Protein AF-A0A2M7L1U8-F1 (afdb_monomer_lite)

Foldseek 3Di:
DPDPPDPADPVNVLVVLVCLQVVLQVVLQVVLQVVCVVVVNRVVSNVRSNVRSCVSNVSSVLVVVLCVQQDQDPVVRDGSVPDPVSVVVNVVVVVVVVVVVVVVVVVVVVVVVVVVD

pLDDT: mean 83.05, std 10.53, range [41.56, 96.06]

Radius of gyration: 19.62 Å; chains: 1; bounding box: 58×26×48 Å

Sequence (117 aa):
MEQMKEIIDERTVELIMTVVLIGGPCLGLAVGAVVGLVQKQLRKRTLQGFGLGCFGILNWILWRYYSWMVRYDPQTGYVGLHKVSVLLINVAVFVAVGAVIGVLWAAVSNRAAARDQ

Secondary structure (DSSP, 8-state):
------SS-HHHHHHHHHHHHHHHHHHHHHHHHHHHHHTT-HHHHHHHHHHHHHHHHHHHHHHHHHHHHH-EETTTTEEGGG-HHHHHHHHHHHHHHHHHHHHHHHHHHHHHHTT--

Structure (mmCIF, N/CA/C/O backbone):
data_AF-A0A2M7L1U8-F1
#
_entry.id   AF-A0A2M7L1U8-F1
#
loop_
_atom_site.group_PDB
_atom_site.id
_atom_site.type_symbol
_atom_site.label_atom_id
_atom_site.label_alt_id
_atom_site.label_comp_id
_atom_site.label_asym_id
_atom_site.label_entity_id
_atom_site.label_seq_id
_atom_site.pdbx_PDB_ins_code
_atom_site.Cartn_x
_atom_site.Cartn_y
_atom_site.Cartn_z
_atom_site.occupancy
_atom_site.B_iso_or_equiv
_atom_site.auth_seq_id
_atom_site.auth_comp_id
_atom_site.auth_asym_id
_atom_site.auth_atom_id
_atom_site.pdbx_PDB_model_num
ATOM 1 N N . MET A 1 1 ? 30.093 16.078 -23.137 1.00 41.56 1 MET A N 1
ATOM 2 C CA . MET A 1 1 ? 28.790 15.397 -23.259 1.00 41.56 1 MET A CA 1
ATOM 3 C C . MET A 1 1 ? 27.987 15.812 -22.049 1.00 41.56 1 MET A C 1
ATOM 5 O O . MET A 1 1 ? 28.393 15.467 -20.946 1.00 41.56 1 MET A O 1
ATOM 9 N N . GLU A 1 2 ? 26.980 16.665 -22.233 1.00 50.66 2 GLU A N 1
ATOM 10 C CA . GLU A 1 2 ? 26.124 17.102 -21.129 1.00 50.66 2 GLU A CA 1
ATOM 11 C C . GLU A 1 2 ? 25.478 15.869 -20.506 1.00 50.66 2 GLU A C 1
ATOM 13 O O . GLU A 1 2 ? 24.774 15.105 -21.166 1.00 50.66 2 GLU A O 1
ATOM 18 N N . GLN A 1 3 ? 25.812 15.632 -19.244 1.00 58.00 3 GLN A N 1
ATOM 19 C CA . GLN A 1 3 ? 25.233 14.579 -18.435 1.00 58.00 3 GLN A CA 1
ATOM 20 C C . GLN A 1 3 ? 23.744 14.914 -18.330 1.00 58.00 3 GLN A C 1
ATOM 22 O O . GLN A 1 3 ? 23.395 15.905 -17.689 1.00 58.00 3 GLN A O 1
ATOM 27 N N . MET A 1 4 ? 22.883 14.168 -19.037 1.00 62.28 4 MET A N 1
ATOM 28 C CA . MET A 1 4 ? 21.435 14.351 -18.933 1.00 62.28 4 MET A CA 1
ATOM 29 C C . MET A 1 4 ? 21.071 14.204 -17.462 1.00 62.28 4 MET A C 1
ATOM 31 O O . MET A 1 4 ? 21.154 13.119 -16.889 1.00 62.28 4 MET A O 1
ATOM 35 N N . LYS A 1 5 ? 20.765 15.335 -16.834 1.00 57.28 5 LYS A N 1
ATOM 36 C CA . LYS A 1 5 ? 20.463 15.404 -15.418 1.00 57.28 5 LYS A CA 1
ATOM 37 C C . LYS A 1 5 ? 19.077 14.807 -15.244 1.00 57.28 5 LYS A C 1
ATOM 39 O O . LYS A 1 5 ? 18.084 15.433 -15.610 1.00 57.28 5 LYS A O 1
ATOM 44 N N . GLU A 1 6 ? 19.025 13.576 -14.754 1.00 67.62 6 GLU A N 1
ATOM 45 C CA . GLU A 1 6 ? 17.770 12.935 -14.393 1.00 67.62 6 GLU A CA 1
ATOM 46 C C . GLU A 1 6 ? 17.033 13.852 -13.405 1.00 67.62 6 GLU A C 1
ATOM 48 O O . GLU A 1 6 ? 17.602 14.282 -12.399 1.00 67.62 6 GLU A O 1
ATOM 53 N N . ILE A 1 7 ? 15.795 14.238 -13.735 1.00 73.81 7 ILE A N 1
ATOM 54 C CA . ILE A 1 7 ? 15.013 15.192 -12.926 1.00 73.81 7 ILE A CA 1
ATOM 55 C C . ILE A 1 7 ? 14.722 14.588 -11.544 1.00 73.81 7 ILE A C 1
ATOM 57 O O . ILE A 1 7 ? 14.613 15.316 -10.558 1.00 73.81 7 ILE A O 1
ATOM 61 N N . ILE A 1 8 ? 14.634 13.256 -11.472 1.00 74.06 8 ILE A N 1
ATOM 62 C CA . ILE A 1 8 ? 14.461 12.485 -10.246 1.00 74.06 8 ILE A CA 1
ATOM 63 C C . ILE A 1 8 ? 15.343 11.239 -10.345 1.00 74.06 8 ILE A C 1
ATOM 65 O O . ILE A 1 8 ? 15.081 10.375 -11.169 1.00 74.06 8 ILE A O 1
ATOM 69 N N . ASP A 1 9 ? 16.361 11.157 -9.492 1.00 83.38 9 ASP A N 1
ATOM 70 C CA . ASP A 1 9 ? 17.247 9.992 -9.368 1.00 83.38 9 ASP A CA 1
ATOM 71 C C . ASP A 1 9 ? 16.463 8.767 -8.860 1.00 83.38 9 ASP A C 1
ATOM 73 O O . ASP A 1 9 ? 15.650 8.891 -7.931 1.00 83.38 9 ASP A O 1
ATOM 77 N N . GLU A 1 10 ? 16.732 7.578 -9.409 1.00 79.75 10 GLU A N 1
ATOM 78 C CA . GLU A 1 10 ? 16.139 6.303 -8.967 1.00 79.75 10 GLU A CA 1
ATOM 79 C C . GLU A 1 10 ? 16.290 6.123 -7.450 1.00 79.75 10 GLU A C 1
ATOM 81 O O . GLU A 1 10 ? 15.352 5.711 -6.757 1.00 79.75 10 GLU A O 1
ATOM 86 N N . ARG A 1 11 ? 17.431 6.556 -6.905 1.00 82.69 11 ARG A N 1
ATOM 87 C CA . ARG A 1 11 ? 17.714 6.509 -5.468 1.00 82.69 11 ARG A CA 1
ATOM 88 C C . ARG A 1 11 ? 16.750 7.356 -4.640 1.00 82.69 11 ARG A C 1
ATOM 90 O O . ARG A 1 11 ? 16.409 6.983 -3.519 1.00 82.69 11 ARG A O 1
ATOM 97 N N . THR A 1 12 ? 16.302 8.490 -5.178 1.00 86.62 12 THR A N 1
ATOM 98 C CA . THR A 1 12 ? 15.332 9.368 -4.507 1.00 86.62 12 THR A CA 1
ATOM 99 C C . THR A 1 12 ? 13.973 8.682 -4.440 1.00 86.62 12 THR A C 1
ATOM 101 O O . THR A 1 12 ? 13.328 8.691 -3.390 1.00 86.62 12 THR A O 1
ATOM 104 N N . VAL A 1 13 ? 13.557 8.027 -5.526 1.00 86.38 13 VAL A 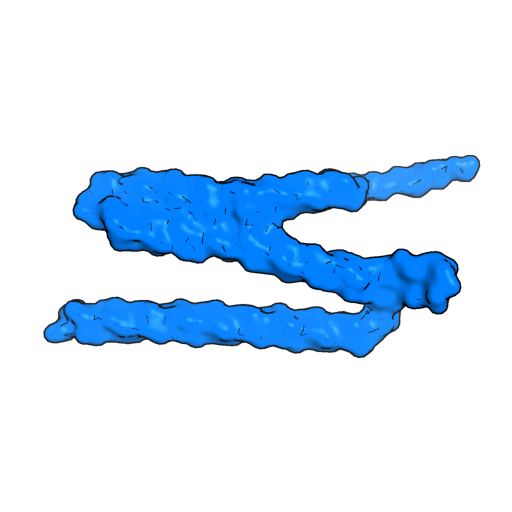N 1
ATOM 105 C CA . VAL A 1 13 ? 12.293 7.283 -5.555 1.00 86.38 13 VAL A CA 1
ATOM 106 C C . VAL A 1 13 ? 12.348 6.070 -4.631 1.00 86.38 13 VAL A C 1
ATOM 108 O O . VAL A 1 13 ? 11.403 5.835 -3.879 1.00 86.38 13 VAL A O 1
ATOM 111 N N . GLU A 1 14 ? 13.458 5.334 -4.613 1.00 88.00 14 GLU A N 1
ATOM 112 C CA . GLU A 1 14 ? 13.643 4.196 -3.708 1.00 88.00 14 GLU A CA 1
ATOM 113 C C . GLU A 1 14 ? 13.577 4.620 -2.233 1.00 88.00 14 GLU A C 1
ATOM 115 O O . GLU A 1 14 ? 12.936 3.951 -1.415 1.00 88.00 14 GLU A O 1
ATOM 120 N N . LEU A 1 15 ? 14.162 5.773 -1.896 1.00 90.25 15 LEU A N 1
ATOM 121 C CA . LEU A 1 15 ? 14.111 6.334 -0.548 1.00 90.25 15 LEU A CA 1
ATOM 122 C C . LEU A 1 15 ? 12.677 6.726 -0.169 1.00 90.25 15 LEU A C 1
ATOM 124 O O . LEU A 1 15 ? 12.204 6.330 0.896 1.00 90.25 15 LEU A O 1
ATOM 128 N N . ILE A 1 16 ? 11.948 7.413 -1.055 1.00 90.12 16 ILE A N 1
ATOM 129 C CA . ILE A 1 16 ? 10.532 7.759 -0.838 1.00 90.12 16 ILE A CA 1
ATOM 130 C C . ILE A 1 16 ? 9.693 6.494 -0.643 1.00 90.12 16 ILE A C 1
ATOM 132 O O . ILE A 1 16 ? 8.911 6.411 0.302 1.00 90.12 16 ILE A O 1
ATOM 136 N N . MET A 1 17 ? 9.874 5.483 -1.492 1.00 89.62 17 MET A N 1
ATOM 137 C CA . MET A 1 17 ? 9.125 4.229 -1.397 1.00 89.62 17 MET A CA 1
ATOM 138 C C . MET A 1 17 ? 9.450 3.478 -0.104 1.00 89.62 17 MET A C 1
ATOM 140 O O . MET A 1 17 ? 8.551 2.910 0.514 1.00 89.62 17 MET A O 1
ATOM 144 N N . THR A 1 18 ? 10.699 3.523 0.361 1.00 89.00 18 THR A N 1
ATOM 145 C CA . THR A 1 18 ? 11.101 2.957 1.659 1.00 89.00 18 THR A CA 1
ATOM 146 C C . THR A 1 18 ? 10.487 3.730 2.831 1.00 89.00 18 THR A C 1
ATOM 148 O O . THR A 1 18 ? 10.029 3.132 3.808 1.00 89.00 18 THR A O 1
ATOM 151 N N . VAL A 1 19 ? 10.397 5.057 2.726 1.00 91.12 19 VAL A N 1
ATOM 152 C CA . VAL A 1 19 ? 9.674 5.885 3.701 1.00 91.12 19 VAL A CA 1
ATOM 153 C C . VAL A 1 19 ? 8.186 5.548 3.696 1.00 91.12 19 VAL A C 1
ATOM 155 O O . VAL A 1 19 ? 7.599 5.468 4.765 1.00 91.12 19 VAL A O 1
ATOM 158 N N . VAL A 1 20 ? 7.566 5.282 2.547 1.00 89.75 20 VAL A N 1
ATOM 159 C CA . VAL A 1 20 ? 6.161 4.838 2.476 1.00 89.75 20 VAL A CA 1
ATOM 160 C C . VAL A 1 20 ? 5.984 3.436 3.073 1.00 89.75 20 VAL A C 1
ATOM 162 O O . VAL A 1 20 ? 5.007 3.200 3.786 1.00 89.75 20 VAL A O 1
ATOM 165 N N . LEU A 1 21 ? 6.938 2.529 2.843 1.00 90.62 21 LEU A N 1
ATOM 166 C CA . LEU A 1 21 ? 6.941 1.168 3.388 1.00 90.62 21 LEU A CA 1
ATOM 167 C C . LEU A 1 21 ? 6.892 1.163 4.919 1.00 90.62 21 LEU A C 1
ATOM 169 O O . LEU A 1 21 ? 6.105 0.421 5.501 1.00 90.62 21 LEU A O 1
ATOM 173 N N . ILE A 1 22 ? 7.738 1.970 5.562 1.00 89.69 22 ILE A N 1
ATOM 174 C CA . ILE A 1 22 ? 7.863 2.018 7.028 1.00 89.69 22 ILE A CA 1
ATOM 175 C C . ILE A 1 22 ? 6.884 3.039 7.615 1.00 89.69 22 ILE A C 1
ATOM 177 O O . ILE A 1 22 ? 6.167 2.771 8.580 1.00 89.69 22 ILE A O 1
ATOM 181 N N . GLY A 1 23 ? 6.827 4.216 7.002 1.00 87.44 23 GLY A N 1
ATOM 182 C CA . GLY A 1 23 ? 5.985 5.330 7.405 1.00 87.44 23 GLY A CA 1
ATOM 183 C C . GLY A 1 23 ? 4.503 5.011 7.289 1.00 87.44 23 GLY A C 1
ATOM 184 O O . GLY A 1 23 ? 3.758 5.413 8.170 1.00 87.44 23 GLY A O 1
ATOM 185 N N . GLY A 1 24 ? 4.061 4.240 6.292 1.00 88.25 24 GLY A N 1
ATOM 186 C CA . GLY A 1 24 ? 2.660 3.827 6.157 1.00 88.25 24 GLY A CA 1
ATOM 187 C C . GLY A 1 24 ? 2.131 3.111 7.409 1.00 88.25 24 GLY A C 1
ATOM 188 O O . GLY A 1 24 ? 1.222 3.632 8.057 1.00 88.25 24 GLY A O 1
ATOM 189 N N . PRO A 1 25 ? 2.707 1.963 7.812 1.00 88.38 25 PRO A N 1
ATOM 190 C CA . PRO A 1 25 ? 2.329 1.249 9.032 1.00 88.38 25 PRO A CA 1
ATOM 191 C C . PRO A 1 25 ? 2.487 2.086 10.304 1.00 88.38 25 PRO A C 1
ATOM 193 O O . PRO A 1 25 ? 1.587 2.087 11.146 1.00 88.38 25 PRO A O 1
ATOM 196 N N . CYS A 1 26 ? 3.594 2.824 10.441 1.00 88.81 26 CYS A N 1
ATOM 197 C CA . CYS A 1 26 ? 3.852 3.659 11.616 1.00 88.81 26 CYS A CA 1
ATOM 198 C C . CYS A 1 26 ? 2.838 4.805 11.752 1.00 88.81 26 CYS A C 1
ATOM 200 O O . CYS A 1 26 ? 2.280 5.004 12.832 1.00 88.81 26 CYS A O 1
ATOM 202 N N . LEU A 1 27 ? 2.554 5.527 10.665 1.00 87.38 27 LEU A N 1
ATOM 203 C CA . LEU A 1 27 ? 1.554 6.596 10.636 1.00 87.38 27 LEU A CA 1
ATOM 204 C C . LEU A 1 27 ? 0.148 6.030 10.821 1.00 87.38 27 LEU A C 1
ATOM 206 O O . LEU A 1 27 ? -0.629 6.587 11.590 1.00 87.38 27 LEU A O 1
ATOM 210 N N . GLY A 1 28 ? -0.168 4.900 10.188 1.00 87.00 28 GLY A N 1
ATOM 211 C CA . GLY A 1 28 ? -1.440 4.206 10.369 1.00 87.00 28 GLY A CA 1
ATOM 212 C C . GLY A 1 28 ? -1.692 3.821 11.830 1.00 87.00 28 GLY A C 1
ATOM 213 O O . GLY A 1 28 ? -2.776 4.074 12.360 1.00 87.00 28 GLY A O 1
ATOM 214 N N . LEU A 1 29 ? -0.678 3.286 12.517 1.00 87.62 29 LEU A N 1
ATOM 215 C CA . LEU A 1 29 ? -0.737 3.001 13.955 1.00 87.62 29 LEU A CA 1
ATOM 216 C C . LEU A 1 29 ? -0.903 4.265 14.791 1.00 87.62 29 LEU A C 1
ATOM 218 O O . LEU A 1 29 ? -1.773 4.295 15.660 1.00 87.62 29 LEU A O 1
ATOM 222 N N . ALA A 1 30 ? -0.095 5.296 14.536 1.00 86.94 30 ALA A N 1
ATOM 223 C CA . ALA A 1 30 ? -0.133 6.542 15.293 1.00 86.94 30 ALA A CA 1
ATOM 224 C C . ALA A 1 30 ? -1.498 7.235 15.160 1.00 86.94 30 ALA A C 1
ATOM 226 O O . ALA A 1 30 ? -2.138 7.543 16.164 1.00 86.94 30 ALA A O 1
ATOM 227 N N . VAL A 1 31 ? -1.993 7.399 13.931 1.00 86.75 31 VAL A N 1
ATOM 228 C CA . VAL A 1 31 ? -3.306 7.997 13.651 1.00 86.75 31 VAL A CA 1
ATOM 229 C C . VAL A 1 31 ? -4.427 7.133 14.231 1.00 86.75 31 VAL A C 1
ATOM 231 O O . VAL A 1 31 ? -5.323 7.655 14.894 1.00 86.75 31 VAL A O 1
ATOM 234 N N . GLY A 1 32 ? -4.364 5.809 14.056 1.00 82.94 32 GLY A N 1
ATOM 235 C CA . GLY A 1 32 ? -5.341 4.876 14.621 1.00 82.94 32 GLY A CA 1
ATOM 236 C C . GLY A 1 32 ? -5.399 4.917 16.151 1.00 82.94 32 GLY A C 1
ATOM 237 O O . GLY A 1 32 ? -6.491 4.876 16.722 1.00 82.94 32 GLY A O 1
ATOM 238 N N . ALA A 1 33 ? -4.249 5.059 16.812 1.00 83.62 33 ALA A N 1
ATOM 239 C CA . ALA A 1 33 ? -4.151 5.196 18.261 1.00 83.62 33 ALA A CA 1
ATOM 240 C C . ALA A 1 33 ? -4.694 6.546 18.749 1.00 83.62 33 ALA A C 1
ATOM 242 O O . ALA A 1 33 ? -5.503 6.565 19.674 1.00 83.62 33 ALA A O 1
ATOM 243 N N . VAL A 1 34 ? -4.328 7.658 18.100 1.00 88.12 34 VAL A N 1
ATOM 244 C CA . VAL A 1 34 ? -4.833 9.002 18.440 1.00 88.12 34 VAL A CA 1
ATOM 245 C C . VAL A 1 34 ? -6.356 9.064 18.294 1.00 88.12 34 VAL A C 1
ATOM 247 O O . VAL A 1 34 ? -7.055 9.461 19.226 1.00 88.12 34 VAL A O 1
ATOM 250 N N . VAL A 1 35 ? -6.899 8.590 17.170 1.00 85.19 35 VAL A N 1
ATOM 251 C CA . VAL A 1 35 ? -8.355 8.530 16.951 1.00 85.19 35 VAL A CA 1
ATOM 252 C C . VAL A 1 35 ? -9.024 7.565 17.938 1.00 85.19 35 VAL A C 1
ATOM 254 O O . VAL A 1 35 ? -10.116 7.838 18.440 1.00 85.19 35 VAL A O 1
ATOM 257 N N . GLY A 1 36 ? -8.368 6.447 18.256 1.00 81.31 36 GLY A N 1
ATOM 258 C CA . GLY A 1 36 ? -8.834 5.471 19.239 1.00 81.31 36 GLY A CA 1
ATOM 259 C C . GLY A 1 36 ? -8.922 6.018 20.665 1.00 81.31 36 GLY A C 1
ATOM 260 O O . GLY A 1 36 ? -9.868 5.668 21.375 1.00 81.31 36 GLY A O 1
ATOM 261 N N . LEU A 1 37 ? -7.992 6.895 21.060 1.00 87.19 37 LEU A N 1
ATOM 262 C CA . LEU A 1 37 ? -8.017 7.610 22.342 1.00 87.19 37 LEU A CA 1
ATOM 263 C C . LEU A 1 37 ? -9.210 8.566 22.417 1.00 87.19 37 LEU A C 1
ATOM 265 O O . LEU A 1 37 ? -9.941 8.553 23.406 1.00 87.19 37 LEU A O 1
ATOM 269 N N . VAL A 1 38 ? -9.457 9.332 21.350 1.00 88.62 38 VAL A N 1
ATOM 270 C CA . VAL A 1 38 ? -10.581 10.283 21.282 1.00 88.62 38 VAL A CA 1
ATOM 271 C C . VAL A 1 38 ? -11.933 9.560 21.313 1.00 88.62 38 VAL A C 1
ATOM 273 O O . VAL A 1 38 ? -12.853 9.991 22.002 1.00 88.62 38 VAL A O 1
ATOM 276 N N . GLN A 1 39 ? -12.062 8.431 20.609 1.00 81.75 39 GLN A N 1
ATOM 277 C CA . GLN A 1 39 ? -13.330 7.697 20.485 1.00 81.75 39 GLN A CA 1
ATOM 278 C C . GLN A 1 39 ? -13.533 6.594 21.540 1.00 81.75 39 GLN A C 1
ATOM 280 O O . GLN A 1 39 ? -14.495 5.833 21.442 1.00 81.75 39 GLN A O 1
ATOM 285 N N . LYS A 1 40 ? -12.631 6.458 22.526 1.00 81.44 40 LYS A N 1
ATOM 286 C CA . LYS A 1 40 ? -12.625 5.386 23.552 1.00 81.44 40 LYS A CA 1
ATOM 287 C C . LYS A 1 40 ? -12.675 3.951 22.989 1.00 81.44 40 LYS A C 1
ATOM 289 O O . LYS A 1 40 ? -12.983 3.004 23.707 1.00 81.44 40 LYS A O 1
ATOM 294 N N . GLN A 1 41 ? -12.332 3.767 21.714 1.00 78.88 41 GLN A N 1
ATOM 295 C CA . GLN A 1 41 ? -12.300 2.475 21.016 1.00 78.88 41 GLN A CA 1
ATOM 296 C C . GLN A 1 41 ? -10.892 2.170 20.486 1.00 78.88 41 GLN A C 1
ATOM 298 O O . GLN A 1 41 ? -10.716 1.795 19.324 1.00 78.88 41 GLN A O 1
ATOM 303 N N . LEU A 1 42 ? -9.889 2.313 21.360 1.00 78.00 42 LEU A N 1
ATOM 304 C CA . LEU A 1 42 ? -8.463 2.088 21.089 1.00 78.00 42 LEU A CA 1
ATOM 305 C C . LEU A 1 42 ? -8.206 0.835 20.249 1.00 78.00 42 LEU A C 1
ATOM 307 O O . LEU A 1 42 ? -7.683 0.916 19.146 1.00 78.00 42 LEU A O 1
ATOM 311 N N . ARG A 1 43 ? -8.650 -0.333 20.720 1.00 79.38 43 ARG A N 1
ATOM 312 C CA . ARG A 1 43 ? -8.325 -1.610 20.071 1.00 79.38 43 ARG A CA 1
ATOM 313 C C . ARG A 1 43 ? -8.858 -1.707 18.635 1.00 79.38 43 ARG A C 1
ATOM 315 O O . ARG A 1 43 ? -8.149 -2.185 17.757 1.00 79.38 43 ARG A O 1
ATOM 322 N N . LYS A 1 44 ? -10.088 -1.241 18.382 1.00 78.62 44 LYS A N 1
ATOM 323 C CA . LYS A 1 44 ? -10.728 -1.313 17.054 1.00 78.62 44 LYS A CA 1
ATOM 324 C C . LYS A 1 44 ? -10.123 -0.285 16.092 1.00 78.62 44 LYS A C 1
ATOM 326 O O . LYS A 1 44 ? -9.844 -0.626 14.947 1.00 78.62 44 LYS A O 1
ATOM 331 N N . ARG A 1 45 ? -9.883 0.948 16.556 1.00 79.25 45 ARG A N 1
ATOM 332 C CA . ARG A 1 45 ? -9.349 2.046 15.730 1.00 79.25 45 ARG A CA 1
ATOM 333 C C . ARG A 1 45 ? -7.853 1.921 15.455 1.00 79.25 45 ARG A C 1
ATOM 335 O O . ARG A 1 45 ? -7.449 2.167 14.324 1.00 79.25 45 ARG A O 1
ATOM 342 N N . THR A 1 46 ? -7.054 1.443 16.408 1.00 80.00 46 THR A N 1
ATOM 343 C CA . THR A 1 46 ? -5.635 1.137 16.171 1.00 80.00 46 THR A CA 1
ATOM 344 C C . THR A 1 46 ? -5.478 -0.004 15.172 1.00 80.00 46 THR A C 1
ATOM 346 O O . THR A 1 46 ? -4.639 0.087 14.284 1.00 80.00 46 THR A O 1
ATOM 349 N N . LEU A 1 47 ? -6.314 -1.048 15.252 1.00 84.25 47 LEU A N 1
ATOM 350 C CA . LEU A 1 47 ? -6.265 -2.155 14.292 1.00 84.25 47 LEU A CA 1
ATOM 351 C C . LEU A 1 47 ? -6.694 -1.715 12.883 1.00 84.25 47 LEU A C 1
ATOM 353 O O . LEU A 1 47 ? -6.067 -2.109 11.904 1.00 84.25 47 LEU A O 1
ATOM 357 N N . GLN A 1 48 ? -7.720 -0.863 12.778 1.00 83.06 48 GLN A N 1
ATOM 358 C CA . GLN A 1 48 ? -8.113 -0.248 11.505 1.00 83.06 48 GLN A CA 1
ATOM 359 C C . GLN A 1 48 ? -7.000 0.639 10.938 1.00 83.06 48 GLN A C 1
ATOM 361 O O . GLN A 1 48 ? -6.682 0.522 9.760 1.00 83.06 48 GLN A O 1
ATOM 366 N N . GLY A 1 49 ? -6.384 1.482 11.771 1.00 82.38 49 GLY A N 1
ATOM 367 C CA . GLY A 1 49 ? -5.274 2.345 11.375 1.00 82.38 49 GLY A CA 1
ATOM 368 C C . GLY A 1 49 ? -4.042 1.556 10.936 1.00 82.38 49 GLY A C 1
ATOM 369 O O . GLY A 1 49 ? -3.460 1.870 9.905 1.00 82.38 49 GLY A O 1
ATOM 370 N N . PHE A 1 50 ? -3.695 0.478 11.643 1.00 84.69 50 PHE A N 1
ATOM 371 C CA . PHE A 1 50 ? -2.625 -0.432 11.231 1.00 84.69 50 PHE A CA 1
ATOM 372 C C . PHE A 1 50 ? -2.935 -1.107 9.895 1.00 84.69 50 PHE A C 1
ATOM 374 O O . PHE A 1 50 ? -2.094 -1.091 9.002 1.00 84.69 50 PHE A O 1
ATOM 381 N N . GLY A 1 51 ? -4.152 -1.636 9.727 1.00 85.38 51 GLY A N 1
ATOM 382 C CA . GLY A 1 51 ? -4.583 -2.235 8.463 1.00 85.38 51 GLY A CA 1
ATOM 383 C C . GLY A 1 51 ? -4.509 -1.248 7.297 1.00 85.38 51 GLY A C 1
ATOM 384 O O . GLY A 1 51 ? -4.065 -1.612 6.212 1.00 85.38 51 GLY A O 1
ATOM 385 N N . LEU A 1 52 ? -4.864 0.018 7.537 1.00 84.69 52 LEU A N 1
ATOM 386 C CA . LEU A 1 52 ? -4.721 1.090 6.552 1.00 84.69 52 LEU A CA 1
ATOM 387 C C . LEU A 1 52 ? -3.246 1.442 6.294 1.00 84.69 52 LEU A C 1
ATOM 389 O O . LEU A 1 52 ? -2.849 1.675 5.159 1.00 84.69 52 LEU A O 1
ATOM 393 N N . GLY A 1 53 ? -2.410 1.417 7.328 1.00 85.12 53 GLY A N 1
ATOM 394 C CA . GLY A 1 53 ? -0.970 1.626 7.212 1.00 85.12 53 GLY A CA 1
ATOM 395 C C . GLY A 1 53 ? -0.254 0.519 6.431 1.00 85.12 53 GLY A C 1
ATOM 396 O O . GLY A 1 53 ? 0.687 0.801 5.690 1.00 85.12 53 GLY A O 1
ATOM 397 N N . CYS A 1 54 ? -0.737 -0.726 6.502 1.00 90.06 54 CYS A N 1
ATOM 398 C CA . CYS A 1 54 ? -0.222 -1.842 5.704 1.00 90.06 54 CYS A CA 1
ATOM 399 C C . CYS A 1 54 ? -0.372 -1.631 4.188 1.00 90.06 54 CYS A C 1
ATOM 401 O O . CYS A 1 54 ? 0.361 -2.261 3.424 1.00 90.06 54 CYS A O 1
ATOM 403 N N . PHE A 1 55 ? -1.230 -0.713 3.728 1.00 89.12 55 PHE A N 1
ATOM 404 C CA . PHE A 1 55 ? -1.245 -0.319 2.316 1.00 89.12 55 PHE A CA 1
ATOM 405 C C . PHE A 1 55 ? 0.076 0.310 1.867 1.00 89.12 55 PHE A C 1
ATOM 407 O O . PHE A 1 55 ? 0.433 0.167 0.703 1.00 89.12 55 PHE A O 1
ATOM 414 N N . GLY A 1 56 ? 0.841 0.934 2.771 1.00 86.62 56 GLY A N 1
ATOM 415 C CA . GLY A 1 56 ? 2.194 1.408 2.467 1.00 86.62 56 GLY A CA 1
ATOM 416 C C . GLY A 1 56 ? 3.145 0.265 2.098 1.00 86.62 56 GLY A C 1
ATOM 417 O O . GLY A 1 56 ? 3.915 0.384 1.146 1.00 86.62 56 GLY A O 1
ATOM 418 N N . ILE A 1 57 ? 3.022 -0.882 2.776 1.00 91.06 57 ILE A N 1
ATOM 419 C CA . ILE A 1 57 ? 3.778 -2.102 2.451 1.00 91.06 57 ILE A CA 1
ATOM 420 C C . ILE A 1 57 ? 3.345 -2.643 1.090 1.00 91.06 57 ILE A C 1
ATOM 422 O O . ILE A 1 57 ? 4.188 -2.929 0.241 1.00 91.06 57 ILE A O 1
ATOM 426 N N . LEU A 1 58 ? 2.034 -2.748 0.860 1.00 91.00 58 LEU A N 1
ATOM 427 C CA . LEU A 1 58 ? 1.503 -3.214 -0.419 1.00 91.00 58 LEU A CA 1
ATOM 428 C C . LEU A 1 58 ? 1.958 -2.320 -1.581 1.00 91.00 58 LEU A C 1
ATOM 430 O O . LEU A 1 58 ? 2.362 -2.827 -2.625 1.00 91.00 58 LEU A O 1
ATOM 434 N N . ASN A 1 59 ? 1.943 -1.001 -1.383 1.00 91.31 59 ASN A N 1
ATOM 435 C CA . ASN A 1 59 ? 2.414 -0.033 -2.365 1.00 91.31 59 ASN A CA 1
ATOM 436 C C . ASN A 1 59 ? 3.898 -0.236 -2.698 1.00 91.31 59 ASN A C 1
ATOM 438 O O . ASN A 1 59 ? 4.263 -0.245 -3.870 1.00 91.31 59 ASN A O 1
ATOM 442 N N . TRP A 1 60 ? 4.748 -0.458 -1.692 1.00 92.50 60 TRP A N 1
ATOM 443 C CA . TRP A 1 60 ? 6.166 -0.753 -1.915 1.00 92.50 60 TRP A CA 1
ATOM 444 C C . TRP A 1 60 ? 6.383 -2.060 -2.691 1.00 92.50 60 TRP A C 1
ATOM 446 O O . TRP A 1 60 ? 7.208 -2.104 -3.604 1.00 92.50 60 TRP A O 1
ATOM 456 N N . ILE A 1 61 ? 5.617 -3.113 -2.384 1.00 91.56 61 ILE A N 1
ATOM 457 C CA . ILE A 1 61 ? 5.681 -4.388 -3.119 1.00 91.56 61 ILE A CA 1
ATOM 458 C C . ILE A 1 61 ? 5.299 -4.178 -4.590 1.00 91.56 61 ILE A C 1
ATOM 460 O O . ILE A 1 61 ? 6.018 -4.630 -5.483 1.00 91.56 61 ILE A O 1
ATOM 464 N N . LEU A 1 62 ? 4.194 -3.471 -4.848 1.00 91.94 62 LEU A N 1
ATOM 465 C CA . LEU A 1 62 ? 3.731 -3.157 -6.203 1.00 91.94 62 LEU A CA 1
ATOM 466 C C . LEU A 1 62 ? 4.742 -2.302 -6.967 1.00 91.94 62 LEU A C 1
ATOM 468 O O . LEU A 1 62 ? 5.005 -2.571 -8.138 1.00 91.94 62 LEU A O 1
ATOM 472 N N . TRP A 1 63 ? 5.348 -1.321 -6.296 1.00 91.50 63 TRP A N 1
ATOM 473 C CA . TRP A 1 63 ? 6.435 -0.527 -6.856 1.00 91.50 63 TRP A CA 1
ATOM 474 C C . TRP A 1 63 ? 7.613 -1.411 -7.266 1.00 91.50 63 TRP A C 1
ATOM 476 O O . TRP A 1 63 ? 8.046 -1.365 -8.415 1.00 91.50 63 TRP A O 1
ATOM 486 N N . ARG A 1 64 ? 8.094 -2.281 -6.368 1.00 90.56 64 ARG A N 1
ATOM 487 C CA . ARG A 1 64 ? 9.236 -3.160 -6.652 1.00 90.56 64 ARG A CA 1
ATOM 488 C C . ARG A 1 64 ? 8.956 -4.104 -7.820 1.00 90.56 64 ARG A C 1
ATOM 490 O O . ARG A 1 64 ? 9.834 -4.317 -8.656 1.00 90.56 64 ARG A O 1
ATOM 497 N N . TYR A 1 65 ? 7.740 -4.639 -7.884 1.00 92.62 65 TYR A N 1
ATOM 498 C CA . TYR A 1 65 ? 7.269 -5.458 -8.996 1.00 92.62 65 TYR A CA 1
ATOM 499 C C . TYR A 1 65 ? 7.269 -4.679 -10.320 1.00 92.62 65 TYR A C 1
ATOM 501 O O . TYR A 1 65 ? 7.842 -5.144 -11.309 1.00 92.62 65 TYR A O 1
ATOM 509 N N . TYR A 1 66 ? 6.686 -3.479 -10.328 1.00 89.38 66 TYR A N 1
ATOM 510 C CA . TYR A 1 66 ? 6.625 -2.620 -11.508 1.00 89.38 66 TYR A CA 1
ATOM 511 C C . TYR A 1 66 ? 8.027 -2.254 -12.016 1.00 89.38 66 TYR A C 1
ATOM 513 O O . TYR A 1 66 ? 8.333 -2.474 -13.190 1.00 89.38 66 TYR A O 1
ATOM 521 N N . SER A 1 67 ? 8.908 -1.781 -11.128 1.00 87.94 67 SER A N 1
ATOM 522 C CA . SER A 1 67 ? 10.294 -1.438 -11.471 1.00 87.94 67 SER A CA 1
ATOM 523 C C . SER A 1 67 ? 11.045 -2.637 -12.047 1.00 87.94 67 SER A C 1
ATOM 525 O O . SER A 1 67 ? 11.778 -2.496 -13.023 1.00 87.94 67 SER A O 1
ATOM 527 N N . TRP A 1 68 ? 10.831 -3.836 -11.498 1.00 87.44 68 TRP A N 1
ATOM 528 C CA . TRP A 1 68 ? 11.447 -5.055 -12.018 1.00 87.44 68 TRP A CA 1
ATOM 529 C C . TRP A 1 68 ? 10.943 -5.423 -13.419 1.00 87.44 68 TRP A C 1
ATOM 531 O O . TRP A 1 68 ? 11.743 -5.803 -14.272 1.00 87.44 68 TRP A O 1
ATOM 541 N N . MET A 1 69 ? 9.642 -5.283 -13.681 1.00 86.69 69 MET A N 1
ATOM 542 C CA . MET A 1 69 ? 9.054 -5.588 -14.989 1.00 86.69 69 MET A CA 1
ATOM 543 C C . MET A 1 69 ? 9.504 -4.625 -16.090 1.00 86.69 69 MET A C 1
ATOM 545 O O . MET A 1 69 ? 9.698 -5.041 -17.237 1.00 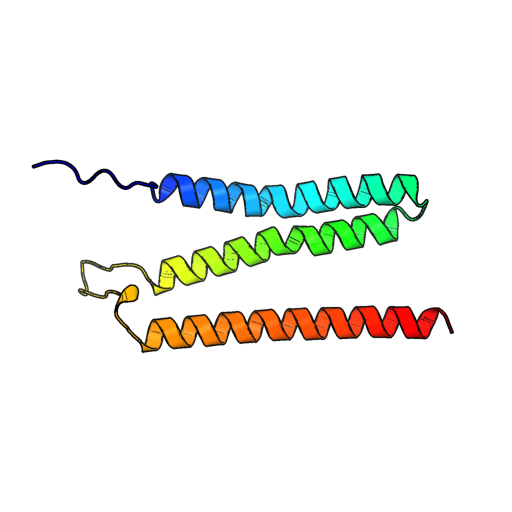86.69 69 MET A O 1
ATOM 549 N N . VAL A 1 70 ? 9.654 -3.347 -15.743 1.00 86.62 70 VAL A N 1
ATOM 550 C CA . VAL A 1 70 ? 9.954 -2.259 -16.683 1.00 86.62 70 VAL A CA 1
ATOM 551 C C . VAL A 1 70 ? 11.458 -2.075 -16.914 1.00 86.62 70 VAL A C 1
ATOM 553 O O . VAL A 1 70 ? 11.842 -1.410 -17.878 1.00 86.62 70 VAL A O 1
ATOM 556 N N . ARG A 1 71 ? 12.305 -2.707 -16.089 1.00 83.88 71 ARG A N 1
ATOM 557 C CA . ARG A 1 71 ? 13.764 -2.561 -16.137 1.00 83.88 71 ARG A CA 1
ATOM 558 C C . ARG A 1 71 ? 14.347 -2.767 -17.536 1.00 83.88 71 ARG A C 1
ATOM 560 O O . ARG A 1 71 ? 13.881 -3.601 -18.319 1.00 83.88 71 ARG A O 1
ATOM 567 N N . TYR A 1 72 ? 15.421 -2.033 -17.793 1.00 79.25 72 TYR A N 1
ATOM 568 C CA . TYR A 1 72 ? 16.291 -2.248 -18.937 1.00 79.25 72 TYR A CA 1
ATOM 569 C C . TYR A 1 72 ? 17.364 -3.279 -18.579 1.00 79.25 72 TYR A C 1
ATOM 571 O O . TYR A 1 72 ? 18.051 -3.128 -17.569 1.00 79.25 72 TYR A O 1
ATOM 579 N N . ASP A 1 73 ? 17.509 -4.322 -19.391 1.00 77.88 73 ASP A N 1
ATOM 580 C CA . ASP A 1 73 ? 18.607 -5.280 -19.277 1.00 77.88 73 ASP A CA 1
ATOM 581 C C . ASP A 1 73 ? 19.559 -5.117 -20.476 1.00 77.88 73 ASP A C 1
ATOM 583 O O . ASP A 1 73 ? 19.212 -5.508 -21.597 1.00 77.88 73 ASP A O 1
ATOM 587 N N . PRO A 1 74 ? 20.759 -4.547 -20.265 1.00 70.62 74 PRO A N 1
ATOM 588 C CA . PRO A 1 74 ? 21.726 -4.305 -21.331 1.00 70.62 74 PRO A CA 1
ATOM 589 C C . PRO A 1 74 ? 22.335 -5.587 -21.910 1.00 70.62 74 PRO A C 1
ATOM 591 O O . PRO A 1 74 ? 22.846 -5.544 -23.026 1.00 70.62 74 PRO A O 1
ATOM 594 N N . GLN A 1 75 ? 22.300 -6.716 -21.193 1.00 73.88 75 GLN A N 1
ATOM 595 C CA . GLN A 1 75 ? 22.892 -7.969 -21.678 1.00 73.88 75 GLN A CA 1
ATOM 596 C C . GLN A 1 75 ? 21.982 -8.679 -22.681 1.00 73.88 75 GLN A C 1
ATOM 598 O O . GLN A 1 75 ? 22.458 -9.325 -23.610 1.00 73.88 75 GLN A O 1
ATOM 603 N N . THR A 1 76 ? 20.668 -8.545 -22.501 1.00 74.62 76 THR A N 1
ATOM 604 C CA . THR A 1 76 ? 19.656 -9.186 -23.351 1.00 74.62 76 THR A CA 1
ATOM 605 C C . THR A 1 76 ? 18.967 -8.206 -24.306 1.00 74.62 76 THR A C 1
ATOM 607 O O . THR A 1 76 ? 18.191 -8.629 -25.162 1.00 74.62 76 THR A O 1
ATOM 610 N N . GLY A 1 77 ? 19.223 -6.898 -24.167 1.00 73.75 77 GLY A N 1
ATOM 611 C CA . GLY A 1 77 ? 18.519 -5.839 -24.897 1.00 73.75 77 GLY A CA 1
ATOM 612 C C . GLY A 1 77 ? 17.042 -5.716 -24.502 1.00 73.75 77 GLY A C 1
ATOM 613 O O . GLY A 1 77 ? 16.243 -5.129 -25.233 1.00 73.75 77 GLY A O 1
ATOM 614 N N . TYR A 1 78 ? 16.641 -6.309 -23.373 1.00 75.81 78 TYR A N 1
ATOM 615 C CA . TYR A 1 78 ? 15.258 -6.289 -22.919 1.00 75.81 78 TYR A CA 1
ATOM 616 C C . TYR A 1 78 ? 14.896 -4.896 -22.401 1.00 75.81 78 TYR A C 1
ATOM 618 O O . TYR A 1 78 ? 15.500 -4.395 -21.456 1.00 75.81 78 TYR A O 1
ATOM 626 N N . VAL A 1 79 ? 13.859 -4.298 -22.991 1.00 82.06 79 VAL A N 1
ATOM 627 C CA . VAL A 1 79 ? 13.259 -3.050 -22.506 1.00 82.06 79 VAL A CA 1
ATOM 628 C C . VAL A 1 79 ? 11.806 -3.318 -22.154 1.00 82.06 79 VAL A C 1
ATOM 630 O O . VAL A 1 79 ? 10.955 -3.425 -23.040 1.00 82.06 79 VAL A O 1
ATOM 633 N N . GLY A 1 80 ? 11.514 -3.456 -20.860 1.00 78.69 80 GLY A N 1
ATOM 634 C CA . GLY A 1 80 ? 10.154 -3.740 -20.399 1.00 78.69 80 GLY A CA 1
ATOM 635 C C . GLY A 1 80 ? 9.158 -2.641 -20.778 1.00 78.69 80 GLY A C 1
ATOM 636 O O . GLY A 1 80 ? 8.031 -2.942 -21.162 1.00 78.69 80 GLY A O 1
ATOM 637 N N . LEU A 1 81 ? 9.601 -1.378 -20.764 1.00 80.12 81 LEU A N 1
ATOM 638 C CA . LEU A 1 81 ? 8.761 -0.205 -21.034 1.00 80.12 81 LEU A CA 1
ATOM 639 C C . LEU A 1 81 ? 8.108 -0.210 -22.431 1.00 80.12 81 LEU A C 1
ATOM 641 O O . LEU A 1 81 ? 6.990 0.269 -22.587 1.00 80.12 81 LEU A O 1
ATOM 645 N N . HIS A 1 82 ? 8.774 -0.767 -23.448 1.00 83.12 82 HIS A N 1
ATOM 646 C CA . HIS A 1 82 ? 8.257 -0.780 -24.825 1.00 83.12 82 HIS A CA 1
ATOM 647 C C . HIS A 1 82 ? 7.371 -1.990 -25.139 1.00 83.12 82 HIS A C 1
ATOM 649 O O . HIS A 1 82 ? 6.772 -2.063 -26.214 1.00 83.12 82 HIS A O 1
ATOM 655 N N . LYS A 1 83 ? 7.271 -2.958 -24.224 1.00 85.88 83 LYS A N 1
ATOM 656 C CA . LYS A 1 83 ? 6.479 -4.165 -24.449 1.00 85.88 83 LYS A CA 1
ATOM 657 C C . LYS A 1 83 ? 5.041 -3.943 -23.994 1.00 85.88 83 LYS A C 1
ATOM 659 O O . LYS A 1 83 ? 4.752 -3.898 -22.802 1.00 85.88 83 LYS A O 1
ATOM 664 N N . VAL A 1 84 ? 4.116 -3.917 -24.956 1.00 88.25 84 VAL A N 1
ATOM 665 C CA . VAL A 1 84 ? 2.666 -3.856 -24.689 1.00 88.25 84 VAL A CA 1
ATOM 666 C C . VAL A 1 84 ? 2.220 -4.996 -23.766 1.00 88.25 84 VAL A C 1
ATOM 668 O O . VAL A 1 84 ? 1.381 -4.790 -22.896 1.00 88.25 84 VAL A O 1
ATOM 671 N N . SER A 1 85 ? 2.830 -6.180 -23.889 1.00 86.81 85 SER A N 1
ATOM 672 C CA . SER A 1 85 ? 2.563 -7.310 -22.994 1.00 86.81 85 SER A CA 1
ATOM 673 C C . SER A 1 85 ? 2.905 -7.005 -21.534 1.00 86.81 85 SER A C 1
ATOM 675 O O . SER A 1 85 ? 2.114 -7.323 -20.654 1.00 86.81 85 SER A O 1
ATOM 677 N N . VAL A 1 86 ? 4.032 -6.342 -21.263 1.00 89.44 86 VAL A N 1
ATOM 678 C CA . VAL A 1 86 ? 4.442 -5.947 -19.904 1.00 89.44 86 VAL A CA 1
ATOM 679 C C . VAL A 1 86 ? 3.465 -4.926 -19.327 1.00 89.44 86 VAL A C 1
ATOM 681 O O . VAL A 1 86 ? 3.052 -5.041 -18.174 1.00 89.44 86 VAL A O 1
ATOM 684 N N . LEU A 1 87 ? 3.038 -3.958 -20.140 1.00 89.19 87 LEU A N 1
ATOM 685 C CA . LEU A 1 87 ? 2.048 -2.967 -19.725 1.00 89.19 87 LEU A CA 1
ATOM 686 C C . LEU A 1 87 ? 0.697 -3.621 -19.391 1.00 89.19 87 LEU A C 1
ATOM 688 O O . LEU A 1 87 ? 0.122 -3.339 -18.342 1.00 89.19 87 LEU A O 1
ATOM 692 N N . LEU A 1 88 ? 0.218 -4.536 -20.239 1.00 92.88 88 LEU A N 1
ATOM 693 C CA . LEU A 1 88 ? -1.028 -5.272 -20.009 1.00 92.88 88 LEU A CA 1
ATOM 694 C C . LEU A 1 88 ? -0.968 -6.140 -18.750 1.00 92.88 88 LEU A C 1
ATOM 696 O O . LEU A 1 88 ? -1.932 -6.164 -17.986 1.00 92.88 88 LEU A O 1
ATOM 700 N N . ILE A 1 89 ? 0.158 -6.815 -18.499 1.00 92.88 89 ILE A N 1
ATOM 701 C CA . ILE A 1 89 ? 0.329 -7.609 -17.277 1.00 92.88 89 ILE A CA 1
ATOM 702 C C . ILE A 1 89 ? 0.313 -6.698 -16.046 1.00 92.88 89 ILE A C 1
ATOM 704 O O . ILE A 1 89 ? -0.351 -7.028 -15.065 1.00 92.88 89 ILE A O 1
ATOM 708 N N . ASN A 1 90 ? 0.979 -5.540 -16.091 1.00 91.75 90 ASN A N 1
ATOM 709 C CA . ASN A 1 90 ? 0.895 -4.558 -15.009 1.00 91.75 90 ASN A CA 1
ATOM 710 C C . ASN A 1 90 ? -0.5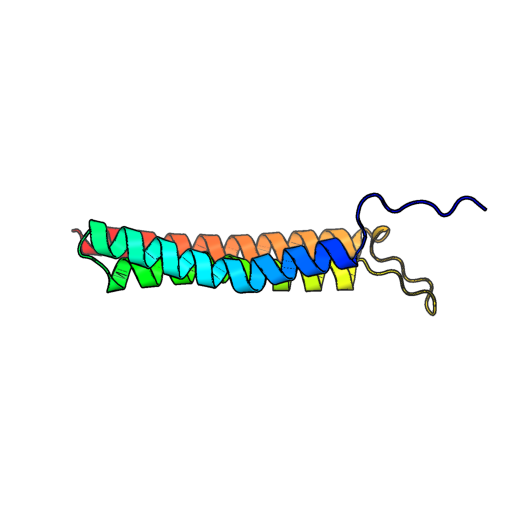61 -4.157 -14.747 1.00 91.75 90 ASN A C 1
ATOM 712 O O . ASN A 1 90 ? -1.029 -4.296 -13.619 1.00 91.75 90 ASN A O 1
ATOM 716 N N . VAL A 1 91 ? -1.306 -3.747 -15.780 1.00 93.25 91 VAL A N 1
ATOM 717 C CA . VAL A 1 91 ? -2.730 -3.395 -15.643 1.00 93.25 91 VAL A CA 1
ATOM 718 C C . VAL A 1 91 ? -3.523 -4.538 -15.007 1.00 93.25 91 VAL A C 1
ATOM 720 O O . VAL A 1 91 ? -4.254 -4.307 -14.047 1.00 93.25 91 VAL A O 1
ATOM 723 N N . ALA A 1 92 ? -3.341 -5.772 -15.481 1.00 95.25 92 ALA A N 1
ATOM 724 C CA . ALA A 1 92 ? -4.026 -6.939 -14.933 1.00 95.25 92 ALA A CA 1
ATOM 725 C C . ALA A 1 92 ? -3.708 -7.159 -13.444 1.00 95.25 92 ALA A C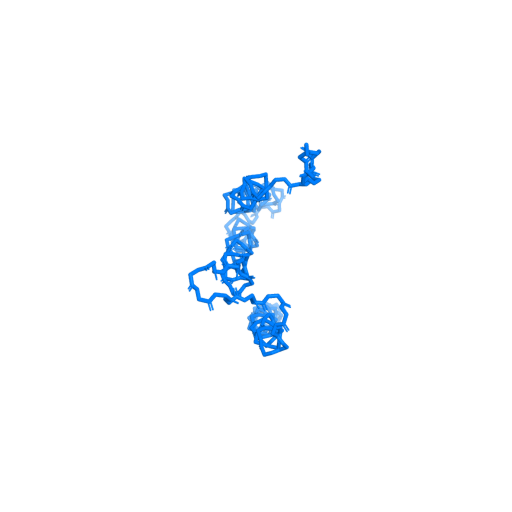 1
ATOM 727 O O . ALA A 1 92 ? -4.623 -7.393 -12.654 1.00 95.25 92 ALA A O 1
ATOM 728 N N . VAL A 1 93 ? -2.440 -7.034 -13.040 1.00 93.19 93 VAL A N 1
ATOM 729 C CA . VAL A 1 93 ? -2.020 -7.170 -11.636 1.00 93.19 93 VAL A CA 1
ATOM 730 C C . VAL A 1 93 ? -2.626 -6.070 -10.768 1.00 93.19 93 VAL A C 1
ATOM 732 O O . VAL A 1 93 ? -3.188 -6.373 -9.716 1.00 93.19 93 VAL A O 1
ATOM 735 N N . PHE A 1 94 ? -2.582 -4.809 -11.203 1.00 92.75 94 PHE A N 1
ATOM 736 C CA . PHE A 1 94 ? -3.164 -3.697 -10.443 1.00 92.75 94 PHE A CA 1
ATOM 737 C C . PHE A 1 94 ? -4.686 -3.826 -10.306 1.00 92.75 94 PHE A C 1
ATOM 739 O O . PHE A 1 94 ? -5.219 -3.611 -9.216 1.00 92.75 94 PHE A O 1
ATOM 746 N N . VAL A 1 95 ? -5.383 -4.238 -11.369 1.00 96.06 95 VAL A N 1
ATOM 747 C CA . VAL A 1 95 ? -6.828 -4.514 -11.327 1.00 96.06 95 VAL A CA 1
ATOM 748 C C . VAL A 1 95 ? -7.132 -5.663 -10.368 1.00 96.06 95 VAL A C 1
ATOM 750 O O . VAL A 1 95 ? -8.027 -5.532 -9.536 1.00 96.06 95 VAL A O 1
ATOM 753 N N . ALA A 1 96 ? -6.380 -6.764 -10.436 1.00 95.38 96 ALA A N 1
ATOM 754 C CA . ALA A 1 96 ? -6.578 -7.911 -9.555 1.00 95.38 96 ALA A CA 1
ATOM 755 C C . ALA A 1 96 ? -6.364 -7.537 -8.080 1.00 95.38 96 ALA A C 1
ATOM 757 O O . ALA A 1 96 ? -7.203 -7.844 -7.234 1.00 95.38 96 ALA A O 1
ATOM 758 N N . VAL A 1 97 ? -5.280 -6.823 -7.768 1.00 93.31 97 VAL A N 1
ATOM 759 C CA . VAL A 1 97 ? -4.978 -6.371 -6.403 1.00 93.31 97 VAL A CA 1
ATOM 760 C C . VAL A 1 97 ? -6.041 -5.391 -5.900 1.00 93.31 97 VAL A C 1
ATOM 762 O O . VAL A 1 97 ? -6.540 -5.551 -4.785 1.00 93.31 97 VAL A O 1
ATOM 765 N N . GLY A 1 98 ? -6.457 -4.431 -6.731 1.00 91.44 98 GLY A N 1
ATOM 766 C CA . GLY A 1 98 ? -7.539 -3.501 -6.404 1.00 91.44 98 GLY A CA 1
ATOM 767 C C . GLY A 1 98 ? -8.876 -4.206 -6.160 1.00 91.44 98 GLY A C 1
ATOM 768 O O . GLY A 1 98 ? -9.568 -3.891 -5.192 1.00 91.44 98 GLY A O 1
ATOM 769 N N . ALA A 1 99 ? -9.216 -5.206 -6.976 1.00 93.56 99 ALA A N 1
ATOM 770 C CA . ALA A 1 99 ? -10.425 -6.006 -6.808 1.00 93.56 99 ALA A CA 1
ATOM 771 C C . ALA A 1 99 ? -10.399 -6.812 -5.501 1.00 93.56 99 ALA A C 1
ATOM 773 O O . ALA A 1 99 ? -11.381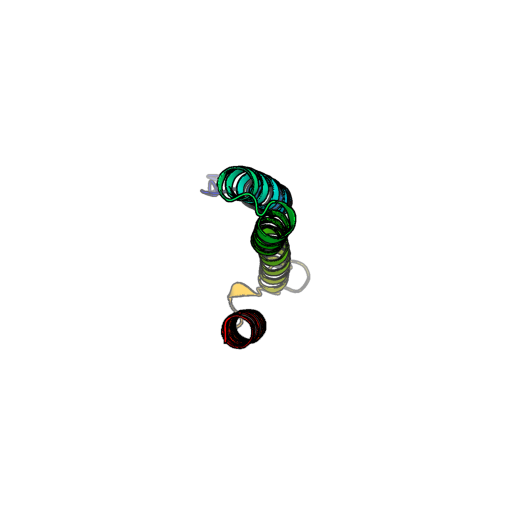 -6.797 -4.760 1.00 93.56 99 ALA A O 1
ATOM 774 N N . VAL A 1 100 ? -9.273 -7.456 -5.171 1.00 92.81 100 VAL A N 1
ATOM 775 C CA . VAL A 1 100 ? -9.108 -8.190 -3.904 1.00 92.81 100 VAL A CA 1
ATOM 776 C C . VAL A 1 100 ? -9.299 -7.256 -2.711 1.00 92.81 100 VAL A C 1
ATOM 778 O O . VAL A 1 100 ? -10.067 -7.571 -1.802 1.00 92.81 100 VAL A O 1
ATOM 781 N N . ILE A 1 101 ? -8.664 -6.084 -2.729 1.00 89.94 101 ILE A N 1
ATOM 782 C CA . ILE A 1 101 ? -8.832 -5.070 -1.681 1.00 89.94 101 ILE A CA 1
ATOM 783 C C . ILE A 1 101 ? -10.294 -4.626 -1.579 1.00 89.94 101 ILE A C 1
ATOM 785 O O . ILE A 1 101 ? -10.838 -4.575 -0.476 1.00 89.94 101 ILE A O 1
ATOM 789 N N . GLY A 1 102 ? -10.935 -4.319 -2.709 1.00 89.06 102 GLY A N 1
ATOM 790 C CA . GLY A 1 102 ? -12.325 -3.869 -2.750 1.00 89.06 102 GLY A CA 1
ATOM 791 C C . GLY A 1 102 ? -13.291 -4.912 -2.190 1.00 89.06 102 GLY A C 1
ATOM 792 O O . GLY A 1 102 ? -14.155 -4.578 -1.380 1.00 89.06 102 GLY A O 1
ATOM 793 N N . VAL A 1 103 ? -13.102 -6.186 -2.544 1.00 91.38 103 VAL A N 1
ATOM 794 C CA . VAL A 1 103 ? -13.893 -7.308 -2.014 1.00 91.38 103 VAL A CA 1
ATOM 795 C C . VAL A 1 103 ? -13.665 -7.484 -0.514 1.00 91.38 103 VAL A C 1
ATOM 797 O O . VAL A 1 103 ? -14.632 -7.639 0.232 1.00 91.38 103 VAL A O 1
ATOM 800 N N . LEU A 1 104 ? -12.415 -7.425 -0.045 1.00 87.94 104 LEU A N 1
ATOM 801 C CA . LEU A 1 104 ? -12.103 -7.506 1.386 1.00 87.94 104 LEU A CA 1
ATOM 802 C C . LEU A 1 104 ? -12.737 -6.349 2.165 1.00 87.94 104 LEU A C 1
ATOM 804 O O . LEU A 1 104 ? -13.309 -6.569 3.234 1.00 87.94 104 LEU A O 1
ATOM 808 N N . TRP A 1 105 ? -12.691 -5.135 1.619 1.00 85.38 105 TRP A N 1
ATOM 809 C CA . TRP A 1 105 ? -13.318 -3.966 2.229 1.00 85.38 105 TRP A CA 1
ATOM 810 C C . TRP A 1 105 ? -14.840 -4.109 2.296 1.00 85.38 105 TRP A C 1
ATOM 812 O O . TRP A 1 105 ? -15.417 -3.921 3.367 1.00 85.38 105 TRP A O 1
ATOM 822 N N . ALA A 1 106 ? -15.477 -4.521 1.196 1.00 85.50 106 ALA A N 1
ATOM 823 C CA . ALA A 1 106 ? -16.916 -4.770 1.140 1.00 85.50 106 ALA A CA 1
ATOM 824 C C . ALA A 1 106 ? -17.348 -5.881 2.115 1.00 85.50 106 ALA A C 1
ATOM 826 O O . ALA A 1 106 ? -18.356 -5.761 2.812 1.00 85.50 106 ALA A O 1
ATOM 827 N N . ALA A 1 107 ? -16.560 -6.953 2.229 1.00 85.31 107 ALA A N 1
ATOM 828 C CA . ALA A 1 107 ? -16.822 -8.028 3.181 1.00 85.31 107 ALA A CA 1
ATOM 829 C C . ALA A 1 107 ? -16.738 -7.538 4.637 1.00 85.31 107 ALA A C 1
ATOM 831 O O . ALA A 1 107 ? -17.560 -7.925 5.472 1.00 85.31 107 ALA A O 1
ATOM 832 N N . VAL A 1 108 ? -15.772 -6.670 4.954 1.00 82.44 108 VAL A N 1
ATOM 833 C CA . VAL A 1 108 ? -15.629 -6.078 6.292 1.00 82.44 108 VAL A CA 1
ATOM 834 C C . VAL A 1 108 ? -16.745 -5.070 6.584 1.00 82.44 108 VAL A C 1
ATOM 836 O O . VAL A 1 108 ? -17.294 -5.096 7.688 1.00 82.44 108 VAL A O 1
ATOM 839 N N . SER A 1 109 ? -17.127 -4.223 5.623 1.00 79.06 109 SER A N 1
ATOM 840 C CA . SER A 1 109 ? -18.203 -3.239 5.806 1.00 79.06 109 SER A CA 1
ATOM 841 C C . SER A 1 109 ? -19.565 -3.906 5.984 1.00 79.06 109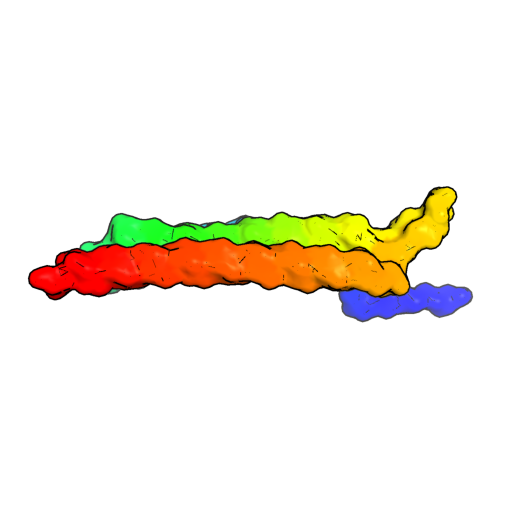 SER A C 1
ATOM 843 O O . SER A 1 109 ? -20.314 -3.528 6.883 1.00 79.06 109 SER A O 1
ATOM 845 N N . ASN A 1 110 ? -19.860 -4.950 5.205 1.00 80.31 110 ASN A N 1
ATOM 846 C CA . ASN A 1 110 ? -21.126 -5.681 5.304 1.00 80.31 110 ASN A CA 1
ATOM 847 C C . ASN A 1 110 ? -21.253 -6.415 6.646 1.00 80.31 110 ASN A C 1
ATOM 849 O O . ASN A 1 110 ? -22.324 -6.435 7.247 1.00 80.31 110 ASN A O 1
ATOM 853 N N . ARG A 1 111 ? -20.147 -6.964 7.167 1.00 72.00 111 ARG A N 1
ATOM 854 C CA . ARG A 1 111 ? -20.112 -7.569 8.510 1.00 72.00 111 ARG A CA 1
ATOM 855 C C . ARG A 1 111 ? -20.281 -6.549 9.630 1.00 72.00 111 ARG A C 1
ATOM 857 O O . ARG A 1 111 ? -20.786 -6.908 10.687 1.00 72.00 111 ARG A O 1
ATOM 864 N N . ALA A 1 112 ? -19.836 -5.309 9.431 1.00 65.31 112 ALA A N 1
ATOM 865 C CA . ALA A 1 112 ? -20.072 -4.239 10.393 1.00 65.31 112 ALA A CA 1
ATOM 866 C C . ALA A 1 112 ? -21.552 -3.827 10.404 1.00 65.31 112 ALA A C 1
ATOM 868 O O . ALA A 1 112 ? -22.126 -3.720 11.480 1.00 65.31 112 ALA A O 1
ATOM 869 N N . ALA A 1 113 ? -22.176 -3.694 9.228 1.00 61.47 113 ALA A N 1
ATOM 870 C CA . ALA A 1 113 ? -23.591 -3.346 9.099 1.00 61.47 113 ALA A CA 1
ATOM 871 C C . ALA A 1 113 ? -24.530 -4.412 9.694 1.00 61.47 113 ALA A C 1
ATOM 873 O O . ALA A 1 113 ? -25.491 -4.071 10.371 1.00 61.47 113 ALA A O 1
ATOM 874 N N . ALA A 1 114 ? -24.220 -5.700 9.512 1.00 62.28 114 ALA A N 1
ATOM 875 C CA . ALA A 1 114 ? -25.016 -6.804 10.058 1.00 62.28 114 ALA A CA 1
ATOM 876 C C . ALA A 1 114 ? -24.896 -6.983 11.586 1.00 62.28 114 ALA A C 1
ATOM 878 O O . ALA A 1 114 ? -25.595 -7.813 12.153 1.00 62.28 114 ALA A O 1
ATOM 879 N N . ARG A 1 115 ? -23.973 -6.271 12.250 1.00 56.16 115 ARG A N 1
ATOM 880 C CA . ARG A 1 115 ? -23.730 -6.381 13.699 1.00 56.16 115 ARG A CA 1
ATOM 881 C C . ARG A 1 115 ? -24.407 -5.273 14.516 1.00 56.16 115 ARG A C 1
ATOM 883 O O . ARG A 1 115 ? -24.434 -5.383 15.736 1.00 56.16 115 ARG A O 1
ATOM 890 N N . ASP A 1 116 ? -24.899 -4.232 13.842 1.00 54.94 116 ASP A N 1
ATOM 891 C CA . ASP A 1 116 ? -25.635 -3.102 14.431 1.00 54.94 116 ASP A CA 1
ATOM 892 C C . ASP A 1 116 ? -27.170 -3.245 14.260 1.00 54.94 116 ASP A C 1
ATOM 894 O O . ASP A 1 116 ? -27.912 -2.363 14.691 1.00 54.94 116 ASP A O 1
ATOM 898 N N . GLN A 1 117 ? -27.641 -4.341 13.643 1.00 48.00 117 GLN A N 1
ATOM 899 C CA . GLN A 1 117 ? -29.046 -4.786 13.623 1.00 48.00 117 GLN A CA 1
ATOM 900 C C . GLN A 1 117 ? -29.283 -5.844 14.701 1.00 48.00 117 GLN A C 1
ATOM 902 O O . GLN A 1 117 ? -30.384 -5.822 15.293 1.00 48.00 117 GLN A O 1
#